Protein AF-A0A520AJ22-F1 (afdb_monomer)

Foldseek 3Di:
DVLVVVCVVVVPDAAEAEEQDLQLLLVVCCCPPSVHQEYFHDDPPRVVLVVVSVVQVVVVHRDYDPVSVVVNVVQCPDDDDPVNLLLLVCVLVVNDLCCQLVVCVVVVHPPRDSVVSVVVCVVQCVVNVHPDSVVVSVVCVVSVVD

Mean predicted aligned error: 10.18 Å

pLDDT: mean 89.31, std 10.63, range [52.09, 98.0]

Radius of gyration: 18.72 Å; Cα contacts (8 Å, |Δi|>4): 149; chains: 1; bounding box: 43×23×54 Å

Solvent-accessible surface area (backbone atoms only — not comparable to full-atom values): 8428 Å² total; per-residue (Å²): 106,72,69,57,57,49,36,75,78,41,74,81,65,84,37,73,47,78,38,73,73,79,58,46,50,47,54,49,42,39,44,72,76,67,58,45,32,25,50,39,57,63,55,102,65,31,70,64,51,48,53,52,32,52,60,33,38,76,71,74,37,76,27,65,51,65,72,56,53,51,49,34,61,65,68,56,66,73,77,78,46,75,68,51,46,50,54,46,45,42,46,70,73,68,48,52,79,85,54,49,30,59,56,27,52,77,69,70,42,81,84,38,48,61,69,54,52,52,51,48,54,48,53,55,25,59,78,67,76,40,94,47,70,66,57,52,39,49,50,32,47,79,33,67,70,89

Sequence (146 aa):
SLIEAVKKIQPQIKVLVFSAETNPAVIDNLFKNLRINGYVRKARHDAKDLKKAIETITLNKIYLSEDLRQSLKQKNAFEFTQYDITIISLLSQGTLQKDIPNYLQQNKIKPAGLSSVEKRLGSMREALEFSKNEQLVAYCKDFGII

Secondary structure (DSSP, 8-state):
-HHHHHHHH-TT---EEEES---HHHHHHHHHTS--SEEEE-STTHHHHHHHHHHHHHTTPPEE-HHHHHHHHHHTTS---HHHHHHHHHHHTT--TTTHHHHHHHTT-S--SHHHHHHHHHHHHHHTT-SSHHHHHHHHHHTT--

Structure (mmCIF, N/CA/C/O backbone):
data_AF-A0A520AJ22-F1
#
_entry.id   AF-A0A520AJ22-F1
#
loop_
_atom_site.group_PDB
_atom_site.id
_atom_site.type_symbol
_atom_site.label_atom_id
_atom_site.label_alt_id
_atom_site.label_comp_id
_atom_site.label_asym_id
_atom_site.label_entity_id
_atom_site.label_seq_id
_atom_site.pdbx_PDB_ins_code
_atom_site.Cartn_x
_atom_site.Cartn_y
_atom_site.Cartn_z
_atom_site.occupancy
_atom_site.B_iso_or_equiv
_atom_site.auth_seq_id
_atom_site.auth_comp_id
_atom_site.auth_asym_id
_atom_site.auth_atom_id
_atom_site.pdbx_PDB_model_num
ATOM 1 N N . SER A 1 1 ? -13.991 -6.707 -0.959 1.00 86.12 1 SER A N 1
ATOM 2 C CA . SER A 1 1 ? -13.697 -7.076 0.451 1.00 86.12 1 SER A CA 1
ATOM 3 C C . SER A 1 1 ? -14.918 -6.856 1.358 1.00 86.12 1 SER A C 1
ATOM 5 O O . SER A 1 1 ? -15.878 -6.229 0.919 1.00 86.12 1 SER A O 1
ATOM 7 N N . LEU A 1 2 ? -14.912 -7.335 2.617 1.00 94.94 2 LEU A N 1
ATOM 8 C CA . LEU A 1 2 ? -15.993 -7.058 3.590 1.00 94.94 2 LEU A CA 1
ATOM 9 C C . LEU A 1 2 ? -16.194 -5.549 3.808 1.00 94.94 2 LEU A C 1
ATOM 11 O O . LEU A 1 2 ? -17.322 -5.070 3.819 1.00 94.94 2 LEU A O 1
ATOM 15 N N . ILE A 1 3 ? -15.099 -4.793 3.929 1.00 96.19 3 ILE A N 1
ATOM 16 C CA . ILE A 1 3 ? -15.134 -3.344 4.169 1.00 96.19 3 ILE A CA 1
ATOM 17 C C . ILE A 1 3 ? -15.855 -2.623 3.022 1.00 96.19 3 ILE A C 1
ATOM 19 O O . ILE A 1 3 ? -16.737 -1.805 3.272 1.00 96.19 3 ILE A O 1
ATOM 23 N N . GLU A 1 4 ? -15.534 -2.957 1.768 1.00 94.38 4 GLU A N 1
ATOM 24 C CA . GLU A 1 4 ? -16.226 -2.403 0.594 1.00 94.38 4 GLU A CA 1
ATOM 25 C C . GLU A 1 4 ? -17.715 -2.745 0.589 1.00 94.38 4 GLU A C 1
ATOM 27 O O . GLU A 1 4 ? -18.541 -1.871 0.339 1.00 94.38 4 GLU A O 1
ATOM 32 N N . ALA A 1 5 ? -18.060 -4.008 0.859 1.00 96.69 5 ALA A N 1
ATOM 33 C CA . ALA A 1 5 ? -19.445 -4.464 0.843 1.00 96.69 5 ALA A CA 1
ATOM 34 C C . ALA A 1 5 ? -20.290 -3.711 1.880 1.00 96.69 5 ALA A C 1
ATOM 36 O O . ALA A 1 5 ? -21.357 -3.202 1.548 1.00 96.69 5 ALA A O 1
ATOM 37 N N . VAL A 1 6 ? -19.780 -3.557 3.107 1.00 97.00 6 VAL A N 1
ATOM 38 C CA . VAL A 1 6 ? -20.482 -2.818 4.163 1.00 97.00 6 VAL A CA 1
ATOM 39 C C . VAL A 1 6 ? -20.574 -1.333 3.819 1.00 97.00 6 VAL A C 1
ATOM 41 O O . VAL A 1 6 ? -21.643 -0.747 3.958 1.00 97.00 6 VAL A O 1
ATOM 44 N N . LYS A 1 7 ? -19.506 -0.713 3.305 1.00 95.06 7 LYS A N 1
ATOM 45 C CA . LYS A 1 7 ? -19.523 0.716 2.950 1.00 95.06 7 LYS A CA 1
ATOM 46 C C . LYS A 1 7 ? -20.437 1.058 1.778 1.00 95.06 7 LYS A C 1
ATOM 48 O O . LYS A 1 7 ? -20.926 2.181 1.722 1.00 95.06 7 LYS A O 1
ATOM 53 N N . LYS A 1 8 ? -20.709 0.115 0.872 1.00 96.19 8 LYS A N 1
ATOM 54 C CA . LYS A 1 8 ? -21.744 0.293 -0.161 1.00 96.19 8 LYS A CA 1
ATOM 55 C C . LYS A 1 8 ? -23.141 0.447 0.446 1.00 96.19 8 LYS A C 1
ATOM 57 O O . LYS A 1 8 ? -23.951 1.181 -0.103 1.00 96.19 8 LYS A O 1
ATOM 62 N N . ILE A 1 9 ? -23.407 -0.223 1.568 1.00 97.69 9 ILE A N 1
ATOM 63 C CA . ILE A 1 9 ? -24.706 -0.200 2.257 1.00 97.69 9 ILE A CA 1
ATOM 64 C C . ILE A 1 9 ? -24.763 0.952 3.272 1.00 97.69 9 ILE A C 1
ATOM 66 O O . ILE A 1 9 ? -25.756 1.667 3.353 1.00 97.69 9 ILE A O 1
ATOM 70 N N . GLN A 1 10 ? -23.688 1.159 4.037 1.00 97.00 10 GLN A N 1
ATOM 71 C CA . GLN A 1 10 ? -23.564 2.190 5.070 1.00 97.00 10 GLN A CA 1
ATOM 72 C C . GLN A 1 10 ? -22.258 2.983 4.888 1.00 97.00 10 GLN A C 1
ATOM 74 O O . GLN A 1 10 ? -21.260 2.703 5.558 1.00 97.00 10 GLN A O 1
ATOM 79 N N . PRO A 1 11 ? -22.237 4.011 4.020 1.00 94.44 11 PRO A N 1
ATOM 80 C CA . PRO A 1 11 ? -21.007 4.739 3.678 1.00 94.44 11 PRO A CA 1
ATOM 81 C C . PRO A 1 11 ? -20.307 5.422 4.859 1.00 94.44 11 PRO A C 1
ATOM 83 O O . PRO A 1 11 ? -19.092 5.619 4.830 1.00 94.44 11 PRO A O 1
ATOM 86 N N . GLN A 1 12 ? -21.069 5.779 5.896 1.00 94.19 12 GLN A N 1
ATOM 87 C CA . GLN A 1 12 ? -20.583 6.494 7.080 1.00 94.19 12 GLN A CA 1
ATOM 88 C C . GLN A 1 12 ? -20.156 5.571 8.226 1.00 94.19 12 GLN A C 1
ATOM 90 O O . GLN A 1 12 ? -19.725 6.063 9.272 1.00 94.19 12 GLN A O 1
ATOM 95 N N . ILE A 1 13 ? -20.279 4.247 8.063 1.00 96.00 13 ILE A N 1
ATOM 96 C CA . ILE A 1 13 ? -19.908 3.305 9.117 1.00 96.00 13 ILE A CA 1
ATOM 97 C C . ILE A 1 13 ? -18.432 3.480 9.481 1.00 96.00 13 ILE A C 1
ATOM 99 O O . ILE A 1 13 ? -17.554 3.565 8.613 1.00 96.00 13 ILE A O 1
ATOM 103 N N . LYS A 1 14 ? -18.153 3.540 10.784 1.00 97.12 14 LYS A N 1
ATOM 104 C CA . LYS A 1 14 ? -16.780 3.584 11.272 1.00 97.12 14 LYS A CA 1
ATOM 105 C C . LYS A 1 14 ? -16.177 2.185 11.218 1.00 97.12 14 LYS A C 1
ATOM 107 O O . LYS A 1 14 ? -16.787 1.233 11.694 1.00 97.12 14 LYS A O 1
ATOM 112 N N . VAL A 1 15 ? -14.978 2.066 10.656 1.00 97.38 15 VAL A N 1
ATOM 113 C CA . VAL A 1 15 ? -14.287 0.781 10.482 1.00 97.38 15 VAL A CA 1
ATOM 114 C C . VAL A 1 15 ? -12.962 0.796 11.232 1.00 97.38 15 VAL A C 1
ATOM 116 O O . VAL A 1 15 ? -12.090 1.614 10.944 1.00 97.38 15 VAL A O 1
ATOM 119 N N . LEU A 1 16 ? -12.806 -0.138 12.167 1.00 96.75 16 LEU A N 1
ATOM 120 C CA . LEU A 1 16 ? -11.549 -0.451 12.840 1.00 96.75 16 LEU A CA 1
ATOM 121 C C . LEU A 1 16 ? -11.079 -1.827 12.367 1.00 96.75 16 LEU A C 1
ATOM 123 O O . LEU A 1 16 ? -11.815 -2.804 12.491 1.00 96.75 16 LEU A O 1
ATOM 127 N N . VAL A 1 17 ? -9.866 -1.907 11.826 1.00 95.62 17 VAL A N 1
ATOM 128 C CA . VAL A 1 17 ? -9.254 -3.176 11.417 1.00 95.62 17 VAL A CA 1
ATOM 129 C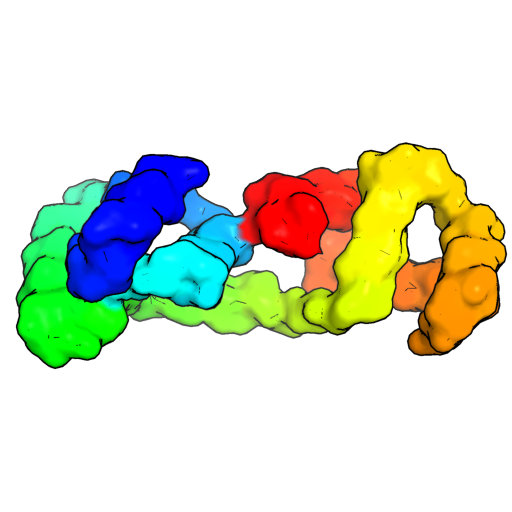 C . VAL A 1 17 ? -8.335 -3.677 12.524 1.00 95.62 17 VAL A C 1
ATOM 131 O O . VAL A 1 17 ? -7.477 -2.945 13.011 1.00 95.62 17 VAL A O 1
ATOM 134 N N . PHE A 1 18 ? -8.510 -4.942 12.900 1.00 94.25 18 PHE A N 1
ATOM 135 C CA . PHE A 1 18 ? -7.697 -5.628 13.896 1.00 94.25 18 PHE A CA 1
ATOM 136 C C . PHE A 1 18 ? -7.058 -6.868 13.268 1.00 94.25 18 PHE A C 1
ATOM 138 O O . PHE A 1 18 ? -7.737 -7.866 13.024 1.00 94.25 18 PHE A O 1
ATOM 145 N N . SER A 1 19 ? -5.766 -6.793 12.944 1.00 91.62 19 SER A N 1
ATOM 146 C CA . SER A 1 19 ? -5.087 -7.815 12.136 1.00 91.62 19 SER A CA 1
ATOM 147 C C . SER A 1 19 ? -3.637 -8.039 12.566 1.00 91.62 19 SER A C 1
ATOM 149 O O . SER A 1 19 ? -3.003 -7.165 13.152 1.00 91.62 19 SER A O 1
ATOM 151 N N . ALA A 1 20 ? -3.109 -9.235 12.296 1.00 89.06 20 ALA A N 1
ATOM 152 C CA . ALA A 1 20 ? -1.687 -9.545 12.458 1.00 89.06 20 ALA A CA 1
ATOM 153 C C . ALA A 1 20 ? -0.830 -9.018 11.292 1.00 89.06 20 ALA A C 1
ATOM 155 O O . ALA A 1 20 ? 0.393 -9.110 11.356 1.00 89.06 20 ALA A O 1
ATOM 156 N N . GLU A 1 21 ? -1.464 -8.472 10.250 1.00 87.12 21 GLU A N 1
ATOM 157 C 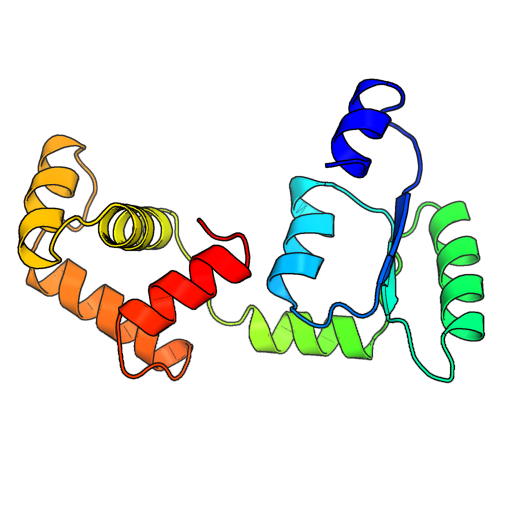CA . GLU A 1 21 ? -0.795 -7.885 9.093 1.00 87.12 21 GLU A CA 1
ATOM 158 C C . GLU A 1 21 ? 0.185 -6.779 9.530 1.00 87.12 21 GLU A C 1
ATOM 160 O O . GLU A 1 21 ? -0.121 -5.934 10.381 1.00 87.12 21 GLU A O 1
ATOM 165 N N . THR A 1 22 ? 1.391 -6.824 8.969 1.00 79.81 22 THR A N 1
ATOM 166 C CA . THR A 1 22 ? 2.483 -5.880 9.256 1.00 79.81 22 THR A CA 1
ATOM 167 C C . THR A 1 22 ? 2.963 -5.141 8.014 1.00 79.81 22 THR A C 1
ATOM 169 O O . THR A 1 22 ? 3.774 -4.224 8.135 1.00 79.81 22 THR A O 1
ATOM 172 N N . ASN A 1 23 ? 2.460 -5.511 6.837 1.00 75.31 23 ASN A N 1
ATOM 173 C CA . ASN A 1 23 ? 2.754 -4.881 5.567 1.00 75.31 23 ASN A CA 1
ATOM 174 C C . ASN A 1 23 ? 2.226 -3.429 5.540 1.00 75.31 23 ASN A C 1
ATOM 176 O O . ASN A 1 23 ? 1.009 -3.218 5.538 1.00 75.31 23 ASN A O 1
ATOM 180 N N . PRO A 1 24 ? 3.110 -2.415 5.468 1.00 75.00 24 PRO A N 1
ATOM 181 C CA . PRO A 1 24 ? 2.683 -1.024 5.479 1.00 75.00 24 PRO A CA 1
ATOM 182 C C . PRO A 1 24 ? 1.849 -0.625 4.263 1.00 75.00 24 PRO A C 1
ATOM 184 O O . PRO A 1 24 ? 0.888 0.105 4.446 1.00 75.00 24 PRO A O 1
ATOM 187 N N . ALA A 1 25 ? 2.119 -1.105 3.048 1.00 70.38 25 ALA A N 1
ATOM 188 C CA . ALA A 1 25 ? 1.304 -0.695 1.900 1.00 70.38 25 ALA A CA 1
ATOM 189 C C . ALA A 1 25 ? -0.103 -1.293 1.950 1.00 70.38 25 ALA A C 1
ATOM 191 O O . ALA A 1 25 ? -1.060 -0.608 1.608 1.00 70.38 25 ALA A O 1
ATOM 192 N N . VAL A 1 26 ? -0.255 -2.528 2.444 1.00 80.88 26 VAL A N 1
ATOM 193 C CA . VAL A 1 26 ? -1.588 -3.103 2.687 1.00 80.88 26 VAL A CA 1
ATOM 194 C C . VAL A 1 26 ? -2.341 -2.229 3.687 1.00 80.88 26 VAL A C 1
ATOM 196 O O . VAL A 1 26 ? -3.478 -1.838 3.433 1.00 80.88 26 VAL A O 1
ATOM 199 N N . ILE A 1 27 ? -1.695 -1.859 4.796 1.00 87.06 27 ILE A N 1
ATOM 200 C CA . ILE A 1 27 ? -2.286 -0.980 5.813 1.00 87.06 27 ILE A CA 1
ATOM 201 C C . ILE A 1 27 ? -2.621 0.400 5.219 1.00 87.06 27 ILE A C 1
ATOM 203 O O . ILE A 1 27 ? -3.722 0.906 5.430 1.00 87.06 27 ILE A O 1
ATOM 207 N N . ASP A 1 28 ? -1.717 0.991 4.440 1.00 82.69 28 ASP A N 1
ATOM 208 C CA . ASP A 1 28 ? -1.891 2.286 3.775 1.00 82.69 28 ASP A CA 1
ATOM 209 C C . ASP A 1 28 ? -3.046 2.258 2.764 1.00 82.69 28 ASP A C 1
ATOM 211 O O . ASP A 1 28 ? -3.886 3.157 2.756 1.00 82.69 28 ASP A O 1
ATOM 215 N N . ASN A 1 29 ? -3.168 1.182 1.984 1.00 82.62 29 ASN A N 1
ATOM 216 C CA . ASN A 1 29 ? -4.270 0.939 1.057 1.00 82.62 29 ASN A CA 1
ATOM 217 C C . ASN A 1 29 ? -5.626 0.887 1.787 1.00 82.62 29 ASN A C 1
ATOM 219 O O . ASN A 1 29 ? -6.609 1.477 1.326 1.00 82.62 29 ASN A O 1
ATOM 223 N N . LEU A 1 30 ? -5.689 0.264 2.973 1.00 91.38 30 LEU A N 1
ATOM 224 C CA . LEU A 1 30 ? -6.905 0.274 3.796 1.00 91.38 30 LEU A CA 1
ATOM 225 C C . LEU A 1 30 ? -7.317 1.704 4.191 1.00 91.38 30 LEU A C 1
ATOM 227 O O . LEU A 1 30 ? -8.509 2.024 4.195 1.00 91.38 30 LEU A O 1
ATOM 231 N N . PHE A 1 31 ? -6.357 2.577 4.510 1.00 90.88 31 PHE A N 1
ATOM 232 C CA . PHE A 1 31 ? -6.641 3.978 4.834 1.00 90.88 31 PHE A CA 1
ATOM 233 C C . PHE A 1 31 ? -6.999 4.804 3.595 1.00 90.88 31 PHE A C 1
ATOM 235 O O . PHE A 1 31 ? -8.006 5.510 3.613 1.00 90.88 31 PHE A O 1
ATOM 242 N N . LYS A 1 32 ? -6.214 4.717 2.518 1.00 85.31 32 LYS A N 1
ATOM 243 C CA . LYS A 1 32 ? -6.376 5.555 1.321 1.00 85.31 32 LYS A CA 1
ATOM 244 C C . LYS A 1 32 ? -7.597 5.161 0.495 1.00 85.31 32 LYS A C 1
ATOM 246 O O . LYS A 1 32 ? -8.442 6.008 0.201 1.00 85.31 32 LYS A O 1
ATOM 251 N N . ASN A 1 33 ? -7.723 3.876 0.176 1.00 86.44 33 ASN A N 1
ATOM 252 C CA . ASN A 1 33 ? -8.729 3.392 -0.766 1.00 86.44 33 ASN A CA 1
ATOM 253 C C . ASN A 1 33 ? -9.990 2.905 -0.051 1.00 86.44 33 ASN A C 1
ATOM 255 O O . ASN A 1 33 ? -11.100 3.235 -0.470 1.00 86.44 33 ASN A O 1
ATOM 259 N N . LEU A 1 34 ? -9.849 2.192 1.073 1.00 91.00 34 LEU A N 1
ATOM 260 C CA . LEU A 1 34 ? -11.010 1.694 1.828 1.00 91.00 34 LEU A CA 1
ATOM 261 C C . LEU A 1 34 ? -11.493 2.655 2.926 1.00 91.00 34 LEU A C 1
ATOM 263 O O . LEU A 1 34 ? -12.571 2.453 3.496 1.00 91.00 34 LEU A O 1
ATOM 267 N N . ARG A 1 35 ? -10.755 3.741 3.192 1.00 92.44 35 ARG A N 1
ATOM 268 C CA . ARG A 1 35 ? -11.116 4.818 4.132 1.00 92.44 35 ARG A CA 1
ATOM 269 C C . ARG A 1 35 ? -11.446 4.321 5.544 1.00 92.44 35 ARG A C 1
ATOM 271 O O . ARG A 1 35 ? -12.446 4.751 6.126 1.00 92.44 35 ARG A O 1
ATOM 278 N N . ILE A 1 36 ? -10.689 3.360 6.075 1.00 96.44 36 ILE A N 1
ATOM 279 C CA . ILE A 1 36 ? -10.883 2.897 7.461 1.00 96.44 36 ILE A CA 1
ATOM 280 C C . ILE A 1 36 ? -10.584 4.019 8.471 1.00 96.44 36 ILE A C 1
ATOM 282 O O . ILE A 1 36 ? -9.893 4.989 8.165 1.00 96.44 36 ILE A O 1
ATOM 286 N N . ASN A 1 37 ? -11.111 3.894 9.687 1.00 97.62 37 ASN A N 1
ATOM 287 C CA . ASN A 1 37 ? -10.962 4.886 10.756 1.00 97.62 37 ASN A CA 1
ATOM 288 C C . ASN A 1 37 ? -9.893 4.500 11.773 1.00 97.62 37 ASN A C 1
ATOM 290 O O . ASN A 1 37 ? -9.412 5.360 12.506 1.00 97.62 37 ASN A O 1
ATOM 294 N N . GLY A 1 38 ? -9.476 3.240 11.802 1.00 96.00 38 GLY A N 1
ATOM 295 C CA . GLY A 1 38 ? -8.255 2.895 12.499 1.00 96.00 38 GLY A CA 1
ATOM 296 C C . GLY A 1 38 ? -7.759 1.491 12.240 1.00 96.00 38 GLY A C 1
ATOM 297 O O . GLY A 1 38 ? -8.484 0.645 11.716 1.00 96.00 38 GLY A O 1
ATOM 298 N N . TYR A 1 39 ? -6.511 1.268 12.634 1.00 94.62 39 TYR A N 1
ATOM 299 C CA . TYR A 1 39 ? -5.837 -0.016 12.532 1.00 94.62 39 TYR A CA 1
ATOM 300 C C . TYR A 1 39 ? -5.120 -0.333 13.844 1.00 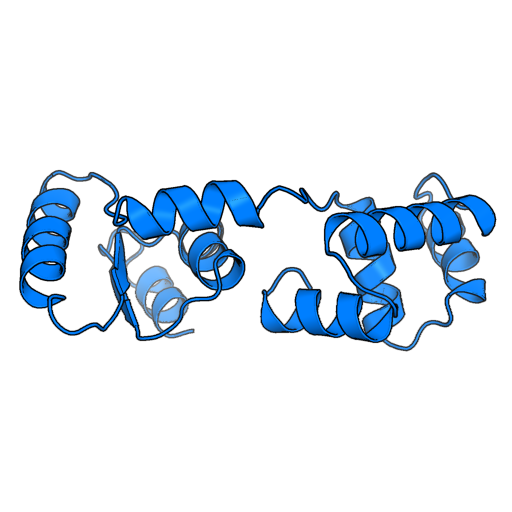94.62 39 TYR A C 1
ATOM 302 O O . TYR A 1 39 ? -4.344 0.483 14.347 1.00 94.62 39 TYR A O 1
ATOM 310 N N . VAL A 1 40 ? -5.361 -1.527 14.382 1.00 92.75 40 VAL A N 1
ATOM 311 C CA . VAL A 1 40 ? -4.652 -2.067 15.546 1.00 92.75 40 VAL A CA 1
ATOM 312 C C . VAL A 1 40 ? -4.008 -3.389 15.150 1.00 92.75 40 VAL A C 1
ATOM 314 O O . VAL A 1 40 ? -4.665 -4.291 14.626 1.00 92.75 40 VAL A O 1
ATOM 317 N N . ARG A 1 41 ? -2.706 -3.513 15.410 1.00 89.19 41 ARG A N 1
ATOM 318 C CA . ARG A 1 41 ? -1.975 -4.759 15.185 1.00 89.19 41 ARG A CA 1
ATOM 319 C C . ARG A 1 41 ? -2.284 -5.753 16.307 1.00 89.19 41 ARG A C 1
ATOM 321 O O . ARG A 1 41 ? -2.184 -5.401 17.478 1.00 89.19 41 ARG A O 1
ATOM 328 N N . LYS A 1 42 ? -2.590 -7.003 15.953 1.00 89.12 42 LYS A N 1
ATOM 329 C CA . LYS A 1 42 ? -2.702 -8.126 16.899 1.00 89.12 42 LYS A CA 1
ATOM 330 C C . LYS A 1 42 ? -1.331 -8.417 17.507 1.00 89.12 42 LYS A C 1
ATOM 332 O O . LYS A 1 42 ? -0.414 -8.828 16.794 1.00 89.12 42 LYS A O 1
ATOM 337 N N . ALA A 1 43 ? -1.178 -8.176 18.804 1.00 83.44 43 ALA A N 1
ATOM 338 C CA . ALA A 1 43 ? 0.079 -8.328 19.536 1.00 83.44 43 ALA A CA 1
ATOM 339 C C . ALA A 1 43 ? -0.195 -8.484 21.040 1.00 83.44 43 ALA A C 1
ATOM 341 O O . ALA A 1 43 ? -1.305 -8.262 21.502 1.00 83.44 43 ALA A O 1
ATOM 342 N N . ARG A 1 44 ? 0.832 -8.810 21.835 1.00 75.62 44 ARG A N 1
ATOM 343 C CA . ARG A 1 44 ? 0.685 -9.137 23.272 1.00 75.62 44 ARG A CA 1
ATOM 344 C C . ARG A 1 44 ? 0.049 -8.031 24.144 1.00 75.62 44 ARG A C 1
ATOM 346 O O . ARG A 1 44 ? -0.319 -8.318 25.274 1.00 75.62 44 ARG A O 1
ATOM 353 N N . HIS A 1 45 ? -0.081 -6.799 23.643 1.00 71.06 45 HIS A N 1
ATOM 354 C CA . HIS A 1 45 ? -0.637 -5.643 24.364 1.00 71.06 45 HIS A CA 1
ATOM 355 C C . HIS A 1 45 ? -1.778 -4.930 23.607 1.00 71.06 45 HIS A C 1
ATOM 357 O O . HIS A 1 45 ? -2.078 -3.767 23.880 1.00 71.06 45 HIS A O 1
ATOM 363 N N . ASP A 1 46 ? -2.422 -5.610 22.657 1.00 81.81 46 ASP A N 1
ATOM 364 C CA . ASP A 1 46 ? -3.403 -5.011 21.744 1.00 81.81 46 ASP A CA 1
ATOM 365 C C . ASP A 1 46 ? -4.685 -4.483 22.406 1.00 81.81 46 ASP A C 1
ATOM 367 O O . ASP A 1 46 ? -5.267 -3.521 21.910 1.00 81.81 46 ASP A O 1
ATOM 371 N N . ALA A 1 47 ? -5.098 -5.022 23.554 1.00 88.06 47 ALA A N 1
ATOM 372 C CA . ALA A 1 47 ? -6.274 -4.546 24.285 1.00 88.06 47 ALA A CA 1
ATOM 373 C C . ALA A 1 47 ? -6.202 -3.043 24.631 1.00 88.06 47 ALA A C 1
ATOM 375 O O . ALA A 1 47 ? -7.202 -2.325 24.540 1.00 88.06 47 ALA A O 1
ATOM 376 N N . LYS A 1 48 ? -5.011 -2.542 24.990 1.00 90.06 48 LYS A N 1
ATOM 377 C CA . LYS A 1 48 ? -4.800 -1.118 25.302 1.00 90.06 48 LYS A CA 1
ATOM 378 C C . LYS A 1 48 ? -4.962 -0.247 24.056 1.00 90.06 48 LYS A C 1
ATOM 380 O O . LYS A 1 48 ? -5.541 0.836 24.140 1.00 90.06 48 LYS A O 1
ATOM 385 N N . ASP A 1 49 ? -4.472 -0.721 22.918 1.00 90.44 49 ASP A N 1
ATOM 386 C CA . ASP A 1 49 ? -4.541 0.006 21.653 1.00 90.44 49 ASP A CA 1
ATOM 387 C C . ASP A 1 49 ? -5.934 -0.068 21.028 1.00 90.44 49 ASP A C 1
ATOM 389 O O . ASP A 1 49 ? -6.414 0.938 20.519 1.00 90.44 49 ASP A O 1
ATOM 393 N N . LEU A 1 50 ? -6.644 -1.192 21.171 1.00 93.88 50 LEU A N 1
ATOM 394 C CA . LEU A 1 50 ? -8.060 -1.318 20.813 1.00 93.88 50 LEU A CA 1
ATOM 395 C C . LEU A 1 50 ? -8.923 -0.307 21.568 1.00 93.88 50 LEU A C 1
ATOM 397 O O . LEU A 1 50 ? -9.711 0.405 20.946 1.00 93.88 50 LEU A O 1
ATOM 401 N N . LYS A 1 51 ? -8.745 -0.197 22.892 1.00 95.00 51 LYS A N 1
ATOM 402 C CA . LYS A 1 51 ? -9.478 0.784 23.702 1.00 95.00 51 LYS A CA 1
ATOM 403 C C . LYS A 1 51 ? -9.236 2.210 23.196 1.00 95.00 51 LYS A C 1
ATOM 405 O O . LYS A 1 51 ? -10.189 2.921 22.886 1.00 95.00 51 LYS A O 1
ATOM 410 N N . LYS A 1 52 ? -7.966 2.594 23.033 1.00 94.44 52 LYS A N 1
ATOM 411 C CA . LYS A 1 52 ? -7.590 3.912 22.499 1.00 94.44 52 LYS A CA 1
ATOM 412 C C . LYS A 1 52 ? -8.137 4.150 21.092 1.00 94.44 52 LYS A C 1
ATOM 414 O O . LYS A 1 52 ? -8.548 5.267 20.781 1.00 94.44 52 LYS A O 1
ATOM 419 N N . ALA A 1 53 ? -8.132 3.129 20.237 1.00 95.31 53 ALA A N 1
ATOM 420 C CA . ALA A 1 53 ? -8.635 3.224 18.876 1.00 95.31 53 ALA A CA 1
ATOM 421 C C . ALA A 1 53 ? -10.127 3.542 18.864 1.00 95.31 53 ALA A C 1
ATOM 423 O O . ALA A 1 53 ? -10.539 4.476 18.184 1.00 95.31 53 ALA A O 1
ATOM 424 N N . ILE A 1 54 ? -10.917 2.824 19.663 1.00 96.12 54 ILE A N 1
ATOM 425 C CA . ILE A 1 54 ? -12.357 3.062 19.787 1.00 96.12 54 ILE A CA 1
ATOM 426 C C . ILE A 1 54 ? -12.618 4.487 20.291 1.00 96.12 54 ILE A C 1
ATOM 428 O O . ILE A 1 54 ? -13.355 5.222 19.639 1.00 96.12 54 ILE A O 1
ATOM 432 N N . GLU A 1 55 ? -11.959 4.909 21.376 1.00 97.06 55 GLU A N 1
ATOM 433 C CA . GLU A 1 55 ? -12.080 6.270 21.932 1.00 97.06 55 GLU A CA 1
ATOM 434 C C . GLU A 1 55 ? -11.682 7.362 20.923 1.00 97.06 55 GLU A C 1
ATOM 436 O O . GLU A 1 55 ? -12.279 8.432 20.865 1.00 97.06 55 GLU A O 1
ATOM 441 N N . THR A 1 56 ? -10.680 7.100 20.087 1.00 96.69 56 THR A N 1
ATOM 442 C CA . THR A 1 56 ? -10.234 8.043 19.051 1.00 96.69 56 THR A CA 1
ATOM 443 C C . THR A 1 56 ? -11.247 8.131 17.905 1.00 96.69 56 THR A C 1
ATOM 445 O O . THR A 1 56 ? -11.570 9.222 17.431 1.00 96.69 56 THR A O 1
ATOM 448 N N . ILE A 1 57 ? -11.778 6.985 17.475 1.00 97.31 57 ILE A N 1
ATOM 449 C CA . ILE A 1 57 ? -12.726 6.876 16.361 1.00 97.31 57 ILE A CA 1
ATOM 450 C C . ILE A 1 57 ? -14.080 7.500 16.718 1.00 97.31 57 ILE A C 1
ATOM 452 O O . ILE A 1 57 ? -14.684 8.151 15.860 1.00 97.31 57 ILE A O 1
ATOM 456 N N . THR A 1 58 ? -14.546 7.358 17.964 1.00 95.44 58 THR A N 1
ATOM 457 C CA . THR A 1 58 ? -15.782 8.007 18.441 1.00 95.44 58 THR A CA 1
ATOM 458 C C . THR A 1 58 ? -15.672 9.531 18.435 1.00 95.44 58 THR A C 1
ATOM 460 O O . THR A 1 58 ? -16.654 10.211 18.151 1.00 95.44 58 THR A O 1
ATOM 463 N N . LEU A 1 59 ? -14.466 10.076 18.626 1.00 96.56 59 LEU A N 1
ATOM 464 C CA . LEU A 1 59 ? -14.159 11.502 18.460 1.00 96.56 59 LEU A CA 1
ATOM 465 C C . LEU A 1 59 ? -13.957 11.922 16.991 1.00 96.56 59 LEU A C 1
ATOM 467 O O . LEU A 1 59 ? -13.440 13.006 16.725 1.00 96.56 59 LEU A O 1
ATOM 471 N N . ASN A 1 60 ? -14.337 11.074 16.028 1.00 94.19 60 ASN A N 1
ATOM 472 C CA . ASN A 1 60 ? -14.147 11.273 14.588 1.00 94.19 60 ASN A CA 1
ATOM 473 C C . ASN A 1 60 ? -12.683 11.449 14.146 1.00 94.19 60 ASN A C 1
ATOM 475 O O . ASN A 1 60 ? -12.423 11.987 13.069 1.00 94.19 60 ASN A O 1
ATOM 479 N N . LYS A 1 61 ? -11.723 10.960 14.935 1.00 94.56 61 LYS A N 1
ATOM 480 C CA . LYS A 1 61 ? -10.297 10.973 14.588 1.00 94.56 61 LYS A CA 1
ATOM 481 C C . LYS A 1 61 ? -9.863 9.615 14.036 1.00 94.56 61 LYS A C 1
ATOM 483 O O . LYS A 1 61 ? -10.483 8.589 14.310 1.00 94.56 61 LYS A O 1
ATOM 488 N N . ILE A 1 62 ? -8.788 9.612 13.249 1.00 93.81 62 ILE A N 1
ATOM 489 C CA . ILE A 1 62 ? -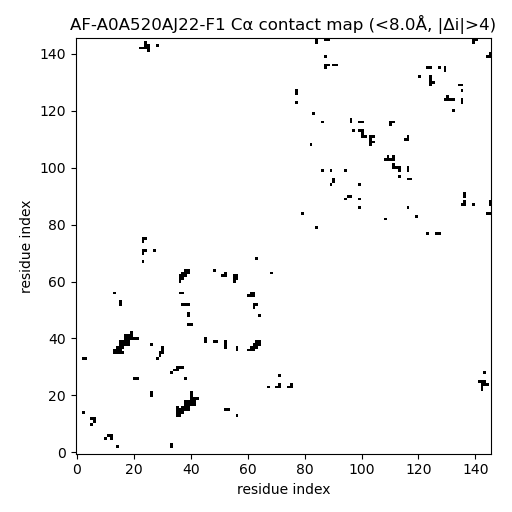8.183 8.381 12.731 1.00 93.81 62 ILE A CA 1
ATOM 490 C C . ILE A 1 62 ? -7.176 7.849 13.751 1.00 93.81 62 ILE A C 1
ATOM 492 O O . ILE A 1 62 ? -6.297 8.593 14.189 1.00 93.81 62 ILE A O 1
ATOM 496 N N . TYR A 1 63 ? -7.274 6.564 14.091 1.00 94.88 63 TYR A N 1
ATOM 497 C CA . TYR A 1 63 ? -6.312 5.903 14.968 1.00 94.88 63 TYR A CA 1
ATOM 498 C C . TYR A 1 63 ? -5.326 5.026 14.196 1.00 94.88 63 TYR A C 1
ATOM 500 O O . TYR A 1 63 ? -5.702 4.147 13.425 1.00 94.88 63 TYR A O 1
ATOM 508 N N . LEU A 1 64 ? -4.046 5.219 14.477 1.00 89.19 64 LEU A N 1
ATOM 509 C CA . LEU A 1 64 ? -2.961 4.359 14.032 1.00 89.19 64 LEU A CA 1
ATOM 510 C C . LEU A 1 64 ? -1.877 4.432 15.104 1.00 89.19 64 LEU A C 1
ATOM 512 O O . LEU A 1 64 ? -1.534 5.543 15.522 1.00 89.19 64 LEU A O 1
ATOM 516 N N . SER A 1 65 ? -1.363 3.285 15.553 1.00 81.38 65 SER A N 1
ATOM 517 C CA . SER A 1 65 ? -0.296 3.272 16.557 1.00 81.38 65 SER A CA 1
ATOM 518 C C . SER A 1 65 ? 0.962 3.972 16.030 1.00 81.38 65 SER A C 1
ATOM 520 O O . SER A 1 65 ? 1.247 3.952 14.830 1.00 81.38 65 SER A O 1
ATOM 522 N N . GLU A 1 66 ? 1.711 4.618 16.925 1.00 73.56 66 GLU A N 1
ATOM 523 C CA . GLU A 1 66 ? 2.874 5.432 16.544 1.00 73.56 66 GLU A CA 1
ATOM 524 C C . GLU A 1 66 ? 3.959 4.592 15.853 1.00 73.56 66 GLU A C 1
ATOM 526 O O . GLU A 1 66 ? 4.490 5.002 14.823 1.00 73.56 66 GLU A O 1
ATOM 531 N N . ASP A 1 67 ? 4.195 3.368 16.331 1.00 71.00 67 ASP A N 1
ATOM 53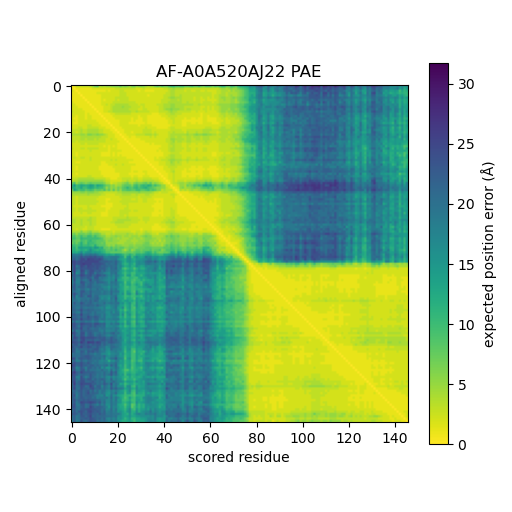2 C CA . ASP A 1 67 ? 5.147 2.428 15.726 1.00 71.00 67 ASP A CA 1
ATOM 533 C C . ASP A 1 67 ? 4.777 2.091 14.272 1.00 71.00 67 ASP A C 1
ATOM 535 O O . ASP A 1 67 ? 5.633 2.040 13.385 1.00 71.00 67 ASP A O 1
ATOM 539 N N . LEU A 1 68 ? 3.479 1.905 13.993 1.00 72.00 68 LEU A N 1
ATOM 540 C CA . LEU A 1 68 ? 2.996 1.685 12.630 1.00 72.00 68 LEU A CA 1
ATOM 541 C C . LEU A 1 68 ? 3.122 2.951 11.790 1.00 72.00 68 LEU A C 1
ATOM 543 O O . LEU A 1 68 ? 3.526 2.869 10.634 1.00 72.00 68 LEU A O 1
ATOM 547 N N . ARG A 1 69 ? 2.819 4.123 12.357 1.00 73.50 69 ARG A N 1
ATOM 548 C CA . ARG A 1 69 ? 2.958 5.412 11.670 1.00 73.50 69 ARG A CA 1
ATOM 549 C C . ARG A 1 69 ? 4.406 5.671 11.248 1.00 73.50 69 ARG A C 1
ATOM 551 O O . ARG A 1 69 ? 4.630 6.142 10.135 1.00 73.50 69 ARG A O 1
ATOM 558 N N . GLN A 1 70 ? 5.376 5.341 12.096 1.00 68.19 70 GLN A N 1
ATOM 559 C CA . GLN A 1 70 ? 6.798 5.436 11.762 1.00 68.19 70 GLN A CA 1
ATOM 560 C C . GLN A 1 70 ? 7.202 4.415 10.695 1.00 68.19 70 GLN A C 1
ATOM 562 O O . GLN A 1 70 ? 7.856 4.787 9.724 1.00 68.19 70 GLN A O 1
ATOM 567 N N . SER A 1 71 ? 6.753 3.161 10.812 1.00 64.50 71 SER A N 1
ATOM 568 C CA . SER A 1 71 ? 7.038 2.124 9.811 1.00 64.50 71 SER A CA 1
ATOM 569 C C . SER A 1 71 ? 6.448 2.455 8.434 1.00 64.50 71 SER A C 1
ATOM 571 O O . SER A 1 71 ? 7.124 2.287 7.422 1.00 64.50 71 SER A O 1
ATOM 573 N N . LEU A 1 72 ? 5.229 3.001 8.394 1.00 63.69 72 LEU A N 1
ATOM 574 C CA . LEU A 1 72 ? 4.587 3.514 7.182 1.00 63.69 72 LEU A CA 1
ATOM 575 C C . LEU A 1 72 ? 5.387 4.660 6.565 1.00 63.69 72 LEU A C 1
ATOM 577 O O . LEU A 1 72 ? 5.635 4.643 5.366 1.00 63.69 72 LEU A O 1
ATOM 581 N N . LYS A 1 73 ? 5.851 5.621 7.373 1.00 61.56 73 LYS A N 1
ATOM 582 C CA . LYS A 1 73 ? 6.700 6.720 6.890 1.00 61.56 73 LYS A CA 1
ATOM 583 C C . LYS A 1 73 ? 8.050 6.242 6.347 1.00 61.56 73 LYS A C 1
ATOM 585 O O . LYS A 1 73 ? 8.531 6.815 5.380 1.00 61.56 73 LYS A O 1
ATOM 590 N N . GLN A 1 74 ? 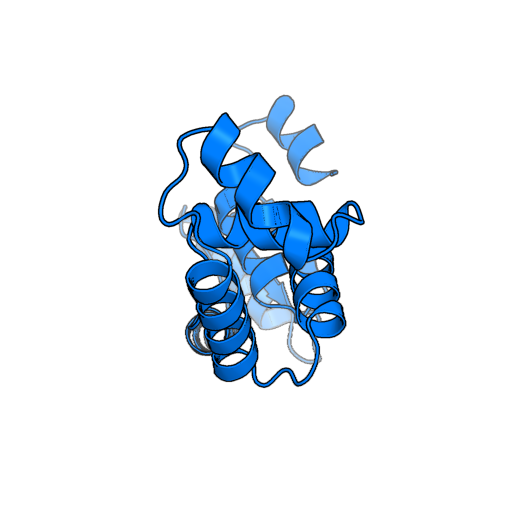8.656 5.219 6.952 1.00 54.16 74 GLN A N 1
ATOM 591 C CA . GLN A 1 74 ? 9.955 4.689 6.520 1.00 54.16 74 GLN A CA 1
ATOM 592 C C . GLN A 1 74 ? 9.853 3.785 5.282 1.00 54.16 74 GLN A C 1
ATOM 594 O O . GLN A 1 74 ? 10.743 3.820 4.441 1.00 54.16 74 GLN A O 1
ATOM 599 N N . LYS A 1 75 ? 8.782 2.990 5.141 1.00 52.09 75 LYS A N 1
ATOM 600 C CA . LYS A 1 75 ? 8.618 2.030 4.031 1.00 52.09 75 LYS A CA 1
ATOM 601 C C . LYS A 1 75 ? 7.826 2.563 2.833 1.00 52.09 75 LYS A C 1
ATOM 603 O O . LYS A 1 75 ? 8.009 2.044 1.740 1.00 52.09 75 LYS A O 1
ATOM 608 N N . ASN A 1 76 ? 7.031 3.624 2.996 1.00 52.09 76 ASN A N 1
ATOM 609 C CA . ASN A 1 76 ? 6.458 4.382 1.872 1.00 52.09 76 ASN A CA 1
ATOM 610 C C . ASN A 1 76 ? 7.457 5.386 1.264 1.00 52.09 76 ASN A C 1
ATOM 612 O O . ASN A 1 76 ? 7.043 6.295 0.552 1.00 52.09 76 ASN A O 1
ATOM 616 N N . ALA A 1 77 ? 8.761 5.261 1.539 1.00 53.28 77 ALA A N 1
ATOM 617 C CA . ALA A 1 77 ? 9.763 6.164 0.974 1.00 53.28 77 ALA A CA 1
ATOM 618 C C . ALA A 1 77 ? 9.813 6.100 -0.564 1.00 53.28 77 ALA A C 1
ATOM 620 O O . ALA A 1 77 ? 10.161 7.092 -1.202 1.00 53.28 77 ALA A O 1
ATOM 621 N N . PHE A 1 78 ? 9.430 4.965 -1.164 1.00 68.69 78 PHE A N 1
ATOM 622 C CA . PHE A 1 78 ? 9.286 4.876 -2.611 1.00 68.69 78 PHE A CA 1
ATOM 623 C C . PHE A 1 78 ? 7.857 5.208 -3.051 1.00 68.69 78 PHE A C 1
ATOM 625 O O . PHE A 1 78 ? 6.975 4.348 -3.101 1.00 68.69 78 PHE A O 1
ATOM 632 N N . GLU A 1 79 ? 7.627 6.477 -3.384 1.00 78.81 79 GLU A N 1
ATOM 633 C CA . GLU A 1 79 ? 6.388 6.905 -4.029 1.00 78.81 79 GLU A CA 1
ATOM 634 C C . GLU A 1 79 ? 6.377 6.453 -5.496 1.00 78.81 79 GLU A C 1
ATOM 636 O O . GLU A 1 79 ? 7.056 7.020 -6.358 1.00 78.81 79 GLU A O 1
ATOM 641 N N . PHE A 1 80 ? 5.592 5.413 -5.786 1.00 85.38 80 PHE A N 1
ATOM 642 C CA . PHE A 1 80 ? 5.346 4.974 -7.155 1.00 85.38 80 PHE A CA 1
ATOM 643 C C . PHE A 1 80 ? 4.534 6.024 -7.910 1.00 85.38 80 PHE A C 1
ATOM 645 O O . PHE A 1 80 ? 3.420 6.385 -7.530 1.00 85.38 80 PHE A O 1
ATOM 652 N N . THR A 1 81 ? 5.077 6.483 -9.029 1.00 90.12 81 THR A N 1
ATOM 653 C CA . THR A 1 81 ? 4.356 7.331 -9.975 1.00 90.12 81 THR A CA 1
ATOM 654 C C . THR A 1 81 ? 3.428 6.485 -10.847 1.00 90.12 81 THR A C 1
ATOM 656 O O . THR A 1 81 ? 3.618 5.278 -11.003 1.00 90.12 81 THR A O 1
ATOM 659 N N . GLN A 1 82 ? 2.463 7.118 -11.517 1.00 89.94 82 GLN A N 1
ATOM 660 C CA . GLN A 1 82 ? 1.604 6.421 -12.484 1.00 89.94 82 GLN A CA 1
ATOM 661 C C . GLN A 1 82 ? 2.409 5.735 -13.603 1.00 89.94 82 GLN A C 1
ATOM 663 O O . GLN A 1 82 ? 2.019 4.681 -14.110 1.00 89.94 82 GLN A O 1
ATOM 668 N N . TYR A 1 83 ? 3.549 6.322 -13.978 1.00 95.38 83 TYR A N 1
ATOM 669 C CA . TYR A 1 83 ? 4.469 5.746 -14.953 1.00 95.38 83 TYR A CA 1
ATOM 670 C C . TYR A 1 83 ? 5.073 4.428 -14.448 1.00 95.38 83 TYR A C 1
ATOM 672 O O . TYR A 1 83 ? 5.116 3.445 -15.186 1.00 95.38 83 TYR A O 1
ATOM 680 N N . ASP A 1 84 ? 5.449 4.374 -13.172 1.00 95.56 84 ASP A N 1
ATOM 681 C CA . ASP A 1 84 ? 5.986 3.164 -12.547 1.00 95.56 84 ASP A CA 1
ATOM 682 C C . ASP A 1 84 ? 4.953 2.057 -12.488 1.00 95.56 84 ASP A C 1
ATOM 684 O O . ASP A 1 84 ? 5.207 0.950 -12.955 1.00 95.56 84 ASP A O 1
ATOM 688 N N . ILE A 1 85 ? 3.763 2.392 -11.984 1.00 94.56 85 ILE A N 1
ATOM 689 C CA . ILE A 1 85 ? 2.628 1.472 -11.900 1.00 94.56 85 ILE A CA 1
ATOM 690 C C . ILE A 1 85 ? 2.352 0.875 -13.282 1.00 94.56 85 ILE A C 1
ATOM 692 O O . ILE A 1 85 ? 2.172 -0.335 -13.402 1.00 94.56 85 ILE A O 1
ATOM 696 N N . THR A 1 86 ? 2.401 1.692 -14.338 1.00 97.44 86 THR A N 1
ATOM 697 C CA . THR A 1 86 ? 2.214 1.231 -15.721 1.00 97.44 86 THR A CA 1
ATOM 698 C C . THR A 1 86 ? 3.287 0.223 -16.139 1.00 97.44 86 THR A C 1
ATOM 700 O O . TH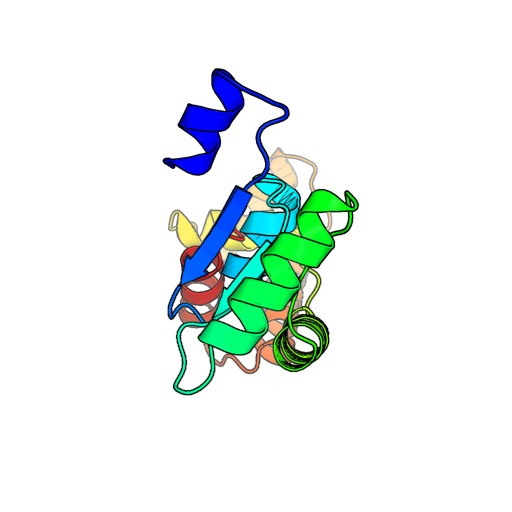R A 1 86 ? 2.952 -0.856 -16.625 1.00 97.44 86 THR A O 1
ATOM 703 N N . ILE A 1 87 ? 4.572 0.533 -15.930 1.00 97.94 87 ILE A N 1
ATOM 704 C CA . ILE A 1 87 ? 5.680 -0.369 -16.289 1.00 97.94 87 ILE A CA 1
ATOM 705 C C . ILE A 1 87 ? 5.563 -1.704 -15.548 1.00 97.94 87 ILE A C 1
ATOM 707 O O . ILE A 1 87 ? 5.670 -2.766 -16.164 1.00 97.94 87 ILE A O 1
ATOM 711 N N . ILE A 1 88 ? 5.350 -1.665 -14.231 1.00 97.19 88 ILE A N 1
ATOM 712 C CA . ILE A 1 88 ? 5.307 -2.878 -13.408 1.00 97.19 88 ILE A CA 1
ATOM 713 C C . ILE A 1 88 ? 4.056 -3.698 -13.743 1.00 97.19 88 ILE A C 1
ATOM 715 O O . ILE A 1 88 ? 4.139 -4.922 -13.824 1.00 97.19 88 ILE A O 1
ATOM 719 N N . SER A 1 89 ? 2.923 -3.046 -14.028 1.00 97.12 89 SER A N 1
ATOM 720 C CA . SER A 1 89 ? 1.702 -3.724 -14.483 1.00 97.12 89 SER A CA 1
ATOM 721 C C . SER A 1 89 ? 1.947 -4.510 -15.771 1.00 97.12 89 SER A C 1
ATOM 723 O O . SER A 1 89 ? 1.587 -5.684 -15.839 1.00 97.12 89 SER A O 1
ATOM 725 N N . LEU A 1 90 ? 2.626 -3.917 -16.759 1.00 97.69 90 LEU A N 1
ATOM 726 C CA . LEU A 1 90 ? 2.964 -4.596 -18.016 1.00 97.69 90 LEU A CA 1
ATOM 727 C C . LEU A 1 90 ? 3.870 -5.812 -17.785 1.00 97.69 90 LEU A C 1
ATOM 729 O O . LEU A 1 90 ? 3.595 -6.885 -18.328 1.00 97.69 90 LEU A O 1
ATOM 733 N N . LEU A 1 91 ? 4.901 -5.676 -16.941 1.00 97.38 91 LEU A N 1
ATOM 734 C CA . LEU A 1 91 ? 5.750 -6.805 -16.539 1.00 97.38 91 LEU A CA 1
ATOM 735 C C . LEU A 1 91 ? 4.928 -7.909 -15.861 1.00 97.38 91 LEU A C 1
ATOM 737 O O . LEU A 1 91 ? 5.097 -9.088 -16.158 1.00 97.38 91 LEU A O 1
ATOM 741 N N . SER A 1 92 ? 4.001 -7.531 -14.980 1.00 96.88 92 SER A N 1
ATOM 742 C CA . SER A 1 92 ? 3.160 -8.469 -14.232 1.00 96.88 92 SER A CA 1
ATOM 743 C C . SER A 1 92 ? 2.195 -9.278 -15.105 1.00 96.88 92 SER A C 1
ATOM 745 O O . SER A 1 92 ? 1.792 -10.373 -14.705 1.00 96.88 92 SER A O 1
ATOM 747 N N . GLN A 1 93 ? 1.855 -8.738 -16.280 1.00 96.81 93 GLN A N 1
ATOM 748 C CA . GLN A 1 93 ? 1.017 -9.347 -17.316 1.00 96.81 93 GLN A CA 1
ATOM 749 C C . GLN A 1 93 ? 1.834 -10.187 -18.313 1.00 96.81 93 GLN A C 1
ATOM 751 O O . GLN A 1 93 ? 1.268 -10.755 -19.242 1.00 96.81 93 GLN A O 1
ATOM 756 N N . GLY A 1 94 ? 3.157 -10.281 -18.130 1.00 95.19 94 GLY A N 1
ATOM 757 C CA . GLY A 1 94 ? 4.048 -11.071 -18.981 1.00 95.19 94 GLY A CA 1
ATOM 758 C C . GLY A 1 94 ? 4.651 -10.307 -20.162 1.00 95.19 94 GLY A C 1
ATOM 759 O O . GLY A 1 94 ? 5.301 -10.921 -21.006 1.00 95.19 94 GLY A O 1
ATOM 760 N N . THR A 1 95 ? 4.485 -8.981 -20.233 1.00 97.06 95 THR A N 1
ATOM 761 C CA . THR A 1 95 ? 5.164 -8.168 -21.255 1.00 97.06 95 THR A CA 1
ATOM 762 C C . THR A 1 95 ? 6.666 -8.197 -20.997 1.00 97.06 95 THR A C 1
ATOM 764 O O . THR A 1 95 ? 7.115 -7.867 -19.898 1.00 97.06 95 THR A O 1
ATOM 767 N N . LEU A 1 96 ? 7.466 -8.556 -22.003 1.00 96.62 96 LEU A N 1
ATOM 768 C CA . LEU A 1 96 ? 8.920 -8.508 -21.868 1.00 96.62 96 LEU A CA 1
ATOM 769 C C . LEU A 1 96 ? 9.379 -7.052 -21.752 1.00 96.62 96 LEU A C 1
ATOM 771 O O . LEU A 1 96 ? 8.882 -6.170 -22.449 1.00 96.62 96 LEU A O 1
ATOM 775 N N . GLN A 1 97 ? 10.394 -6.802 -20.926 1.00 96.75 97 GLN A N 1
ATOM 776 C CA . GLN A 1 97 ? 10.927 -5.456 -20.691 1.00 96.75 97 GLN A CA 1
ATOM 777 C C . GLN A 1 97 ? 11.289 -4.705 -21.988 1.00 96.75 97 GLN A C 1
ATOM 779 O O . GLN A 1 97 ? 11.058 -3.500 -22.085 1.00 96.75 97 GLN A O 1
ATOM 784 N N . LYS A 1 98 ? 11.807 -5.419 -22.996 1.00 96.94 98 LYS A N 1
ATOM 785 C CA . LYS A 1 98 ? 12.156 -4.868 -24.317 1.00 96.94 98 LYS A CA 1
ATOM 786 C C . LYS A 1 98 ? 10.952 -4.381 -25.136 1.00 96.94 98 LYS A C 1
ATOM 788 O O . LYS A 1 98 ? 11.130 -3.540 -26.010 1.00 96.94 98 LYS A O 1
ATOM 793 N N . ASP A 1 99 ? 9.752 -4.879 -24.837 1.00 97.38 99 ASP A N 1
ATOM 794 C CA . ASP A 1 99 ? 8.521 -4.604 -25.587 1.00 97.38 99 ASP A CA 1
ATOM 795 C C . ASP A 1 99 ? 7.671 -3.497 -24.935 1.00 97.38 99 ASP A C 1
ATOM 797 O O . ASP A 1 99 ? 6.829 -2.886 -25.594 1.00 97.38 99 ASP A O 1
ATOM 801 N N . ILE A 1 100 ? 7.936 -3.161 -23.666 1.00 97.94 100 ILE A N 1
ATOM 802 C CA . ILE A 1 100 ? 7.276 -2.063 -22.934 1.00 97.94 100 ILE A CA 1
ATOM 803 C C . ILE A 1 100 ? 7.351 -0.711 -23.675 1.00 97.94 100 ILE A C 1
ATOM 805 O O . ILE A 1 100 ? 6.323 -0.031 -23.744 1.00 97.94 100 ILE A O 1
ATOM 809 N N . PRO A 1 101 ? 8.492 -0.301 -24.273 1.00 98.00 101 PRO A N 1
ATOM 810 C CA . PRO A 1 101 ? 8.574 0.912 -25.091 1.00 98.00 101 PRO A CA 1
ATOM 811 C C . PRO A 1 101 ? 7.468 1.045 -26.141 1.00 98.00 101 PRO A C 1
ATOM 813 O O . PRO A 1 101 ? 6.913 2.131 -26.307 1.00 98.00 101 PRO A O 1
ATOM 816 N N . ASN A 1 102 ? 7.099 -0.054 -26.807 1.00 97.56 102 ASN A N 1
ATOM 817 C CA . ASN A 1 102 ? 6.077 -0.040 -27.854 1.00 97.56 102 ASN A CA 1
ATOM 818 C C . ASN A 1 102 ? 4.707 0.339 -27.278 1.00 97.56 102 ASN A C 1
ATOM 820 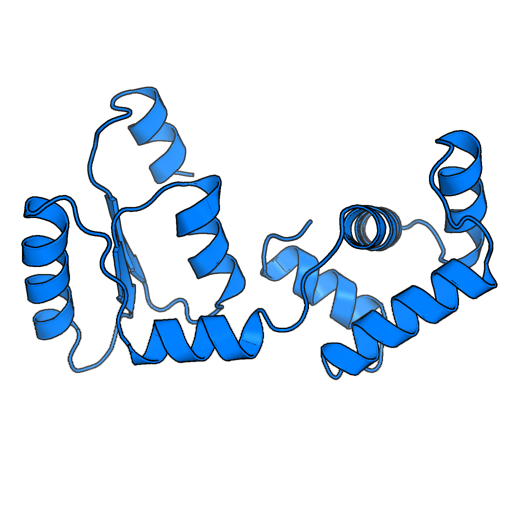O O . ASN A 1 102 ? 4.025 1.204 -27.829 1.00 97.56 102 ASN A O 1
ATOM 824 N N . TYR A 1 103 ? 4.338 -0.241 -26.130 1.00 97.75 103 TYR A N 1
ATOM 825 C CA . TYR A 1 103 ? 3.101 0.106 -25.429 1.00 97.75 103 TYR A CA 1
ATOM 826 C C . TYR A 1 103 ? 3.089 1.581 -25.012 1.00 97.75 103 TYR A C 1
ATOM 828 O O . TYR A 1 103 ? 2.099 2.284 -25.225 1.00 97.75 103 TYR A O 1
ATOM 836 N N . LEU A 1 104 ? 4.193 2.073 -24.441 1.00 97.81 104 LEU A N 1
ATOM 837 C CA . LEU A 1 104 ? 4.295 3.461 -23.986 1.00 97.81 104 LEU A CA 1
ATOM 838 C C . LEU A 1 104 ? 4.140 4.447 -25.153 1.00 97.81 104 LEU A C 1
ATOM 840 O O . LEU A 1 104 ? 3.398 5.421 -25.035 1.00 97.81 104 LEU A O 1
ATOM 844 N N . GLN A 1 105 ? 4.765 4.168 -26.302 1.00 97.25 105 GLN A N 1
ATOM 845 C CA . GLN A 1 105 ? 4.645 4.994 -27.508 1.00 97.25 105 GLN A CA 1
ATOM 846 C C . GLN A 1 105 ? 3.216 5.021 -28.054 1.00 97.25 105 GLN A C 1
ATOM 848 O O . GLN A 1 105 ? 2.680 6.102 -28.302 1.00 97.25 105 GLN A O 1
ATOM 853 N N . GLN A 1 106 ? 2.584 3.852 -28.194 1.00 97.25 106 GLN A N 1
ATOM 854 C CA . GLN A 1 106 ? 1.206 3.736 -28.687 1.00 97.25 106 GLN A CA 1
ATOM 855 C C . GLN A 1 106 ? 0.217 4.505 -27.805 1.00 97.25 106 GLN A C 1
ATOM 857 O O . GLN A 1 106 ? -0.693 5.158 -28.311 1.00 97.25 106 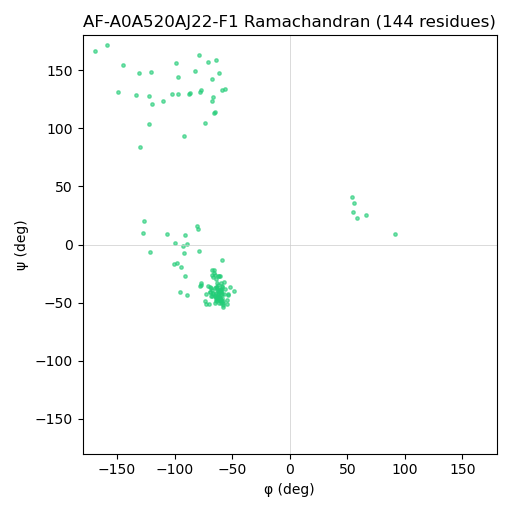GLN A O 1
ATOM 862 N N . ASN A 1 107 ? 0.446 4.500 -26.491 1.00 97.06 107 ASN A N 1
ATOM 863 C CA . ASN A 1 107 ? -0.394 5.190 -25.516 1.00 97.06 107 ASN A CA 1
ATOM 864 C C . ASN A 1 107 ? 0.060 6.632 -25.219 1.00 97.06 107 ASN A C 1
ATOM 866 O O . ASN A 1 107 ? -0.482 7.271 -24.320 1.00 97.06 107 ASN A O 1
ATOM 870 N N . LYS A 1 108 ? 1.039 7.169 -25.965 1.00 96.56 108 LYS A N 1
ATOM 871 C CA . LYS A 1 108 ? 1.597 8.527 -25.790 1.00 96.56 108 LYS A CA 1
ATOM 872 C C . LYS A 1 108 ? 2.121 8.806 -24.369 1.00 96.56 108 LYS A C 1
ATOM 874 O O . LYS A 1 108 ? 2.164 9.958 -23.936 1.00 96.56 108 LYS A O 1
ATOM 879 N N . ILE A 1 109 ? 2.561 7.769 -23.661 1.00 96.12 109 ILE A N 1
ATOM 880 C CA . ILE A 1 109 ? 3.158 7.854 -22.325 1.00 96.12 109 ILE A CA 1
ATOM 881 C C . ILE A 1 109 ? 4.656 8.125 -22.487 1.00 96.12 109 ILE A C 1
ATOM 883 O O . ILE A 1 109 ? 5.334 7.444 -23.253 1.00 96.12 109 ILE A O 1
ATOM 887 N N . LYS A 1 110 ? 5.187 9.130 -21.782 1.00 94.62 110 LYS A N 1
ATOM 888 C CA . LYS A 1 110 ? 6.607 9.508 -21.835 1.00 94.62 110 LYS A CA 1
ATOM 889 C C . LYS A 1 110 ? 7.263 9.416 -20.452 1.00 94.62 110 LYS A C 1
ATOM 891 O O . LYS A 1 110 ? 6.595 9.722 -19.467 1.00 94.62 110 LYS A O 1
ATOM 896 N N . PRO A 1 111 ? 8.569 9.096 -20.383 1.00 95.88 111 PRO A N 1
ATOM 897 C CA . PRO A 1 111 ? 9.450 8.724 -21.501 1.00 95.88 111 PRO A CA 1
ATOM 898 C C . PRO A 1 111 ? 9.124 7.325 -22.060 1.00 95.88 111 PRO A C 1
ATOM 900 O O . PRO A 1 111 ? 8.528 6.519 -21.369 1.00 95.88 111 PRO A O 1
ATOM 903 N N . ALA A 1 112 ? 9.485 7.037 -23.314 1.00 95.62 112 ALA A N 1
ATOM 904 C CA . ALA A 1 112 ? 9.109 5.777 -23.980 1.00 95.62 112 ALA A CA 1
ATOM 905 C C . ALA A 1 112 ? 10.295 5.012 -24.592 1.00 95.62 112 ALA A C 1
ATOM 907 O O . ALA A 1 112 ? 10.101 4.089 -25.376 1.00 95.62 112 ALA A O 1
ATOM 908 N N . GLY A 1 113 ? 11.532 5.426 -24.301 1.00 96.81 113 GLY A N 1
ATOM 909 C CA . GLY A 1 113 ? 12.733 4.742 -24.780 1.00 96.81 113 GLY A CA 1
ATOM 910 C C . GLY A 1 113 ? 13.087 3.541 -23.904 1.00 96.81 113 GLY A C 1
ATOM 911 O O . GLY A 1 113 ? 12.880 3.583 -22.691 1.00 96.81 113 GLY A O 1
ATOM 912 N N . LEU A 1 114 ? 13.689 2.504 -24.494 1.00 97.12 114 LEU A N 1
ATOM 913 C CA . LEU A 1 114 ? 14.124 1.306 -23.762 1.00 97.12 114 LEU A CA 1
ATOM 914 C C . LEU A 1 114 ? 15.050 1.648 -22.586 1.00 97.12 114 LEU A C 1
ATOM 916 O O . LEU A 1 114 ? 14.781 1.247 -21.457 1.00 97.12 114 LEU A O 1
ATOM 920 N N . SER A 1 115 ? 16.058 2.493 -22.823 1.00 97.38 115 SER A N 1
ATOM 921 C CA . SER A 1 115 ? 16.971 2.950 -21.766 1.00 97.38 115 SER A CA 1
ATOM 922 C C . SER A 1 115 ? 16.241 3.684 -20.634 1.00 97.38 115 SER A C 1
ATOM 924 O O . SER A 1 115 ? 16.625 3.578 -19.472 1.00 97.38 115 SER A O 1
ATOM 926 N N . SER A 1 116 ? 15.165 4.417 -20.937 1.00 96.69 116 SER A N 1
ATOM 927 C CA . SER A 1 116 ? 14.364 5.098 -19.914 1.00 96.69 116 SER A CA 1
ATOM 928 C C . SER A 1 116 ? 13.591 4.105 -19.044 1.00 96.69 116 SER A C 1
ATOM 930 O O . SER A 1 116 ? 13.537 4.282 -17.829 1.00 96.69 116 SER A O 1
ATOM 932 N N . VAL A 1 117 ? 13.027 3.054 -19.648 1.00 97.88 117 VAL A N 1
ATOM 933 C CA . VAL A 1 117 ? 12.347 1.963 -18.929 1.00 97.88 117 VAL A CA 1
ATOM 934 C C . VAL A 1 117 ? 13.341 1.199 -18.050 1.00 97.88 117 VAL A C 1
ATOM 936 O O . VAL A 1 117 ? 13.086 1.005 -16.864 1.00 97.88 117 VAL A O 1
ATOM 939 N N . GLU A 1 118 ? 14.502 0.834 -18.598 1.00 97.62 118 GLU A N 1
ATOM 940 C CA . GLU A 1 118 ? 15.590 0.156 -17.879 1.00 97.62 118 GLU A CA 1
ATOM 941 C C . GLU A 1 118 ? 16.086 0.952 -16.677 1.00 97.62 118 GLU A C 1
ATOM 943 O O . GLU A 1 118 ? 16.145 0.422 -15.567 1.00 97.62 118 GLU A O 1
ATOM 948 N N . LYS A 1 119 ? 16.401 2.238 -16.880 1.00 97.44 119 LYS A N 1
ATOM 949 C CA . LYS A 1 119 ? 16.838 3.125 -15.799 1.00 97.44 119 LYS A CA 1
ATOM 950 C C . LYS A 1 119 ? 15.771 3.235 -14.721 1.00 97.44 119 LYS A C 1
ATOM 952 O O . LYS A 1 119 ? 16.105 3.156 -13.544 1.00 97.44 119 LYS A O 1
ATOM 957 N N . ARG A 1 120 ? 14.494 3.358 -15.102 1.00 96.88 120 ARG A N 1
ATOM 958 C CA . ARG A 1 120 ? 13.416 3.480 -14.119 1.00 96.88 120 ARG A CA 1
ATOM 959 C C . ARG A 1 120 ? 13.224 2.200 -13.306 1.00 96.88 120 ARG A C 1
ATOM 961 O O . ARG A 1 120 ? 13.136 2.285 -12.086 1.00 96.88 120 ARG A O 1
ATOM 968 N N . LEU A 1 121 ? 13.236 1.031 -13.949 1.00 97.06 121 LEU A N 1
ATOM 969 C CA . LEU A 1 121 ? 13.240 -0.268 -13.262 1.00 97.06 121 LEU A CA 1
ATOM 970 C C . LEU A 1 121 ? 14.457 -0.438 -12.350 1.00 97.06 121 LEU A C 1
ATOM 972 O O . LEU A 1 121 ? 14.326 -0.973 -11.253 1.00 97.06 121 LEU A O 1
ATOM 976 N N . GLY A 1 122 ? 15.628 0.039 -12.779 1.00 96.12 122 GLY A N 1
ATOM 977 C CA . GLY A 1 122 ? 16.831 0.108 -11.952 1.00 96.12 122 GLY A CA 1
ATOM 978 C C . GLY A 1 122 ? 16.615 0.925 -10.681 1.00 96.12 122 GLY A C 1
ATOM 979 O O . GLY A 1 122 ? 16.803 0.395 -9.593 1.00 96.12 122 GLY A O 1
ATOM 980 N N . SER A 1 123 ? 16.135 2.165 -10.803 1.00 94.00 123 SER A N 1
ATOM 981 C CA . SER A 1 123 ? 15.890 3.041 -9.650 1.00 94.00 123 SER A CA 1
ATOM 982 C C . SER A 1 123 ? 14.828 2.496 -8.690 1.00 94.00 123 SER A C 1
ATOM 984 O O . SER A 1 123 ? 14.989 2.621 -7.481 1.00 94.00 123 SER A O 1
ATOM 986 N N . MET A 1 124 ? 13.756 1.879 -9.205 1.00 93.44 124 MET A N 1
ATOM 987 C CA . MET A 1 124 ? 12.741 1.224 -8.365 1.00 93.44 124 MET A CA 1
ATOM 988 C C . MET A 1 124 ? 13.334 0.070 -7.558 1.00 93.44 124 MET A C 1
ATOM 990 O O . MET A 1 124 ? 13.065 -0.063 -6.368 1.00 93.44 124 MET A O 1
ATOM 994 N N . ARG A 1 125 ? 14.150 -0.764 -8.213 1.00 93.19 125 ARG A N 1
ATOM 995 C CA . ARG A 1 125 ? 14.839 -1.879 -7.562 1.00 93.19 125 ARG A CA 1
ATOM 996 C C . ARG A 1 125 ? 15.829 -1.394 -6.513 1.00 93.19 125 ARG A C 1
ATOM 998 O O . ARG A 1 125 ? 15.821 -1.923 -5.415 1.00 93.19 125 ARG A O 1
ATOM 1005 N N . GLU A 1 126 ? 16.631 -0.383 -6.825 1.00 87.69 126 GLU A N 1
ATOM 1006 C CA . GLU A 1 126 ? 17.613 0.185 -5.898 1.00 87.69 126 GLU A CA 1
ATOM 1007 C C . GLU A 1 126 ? 16.943 0.756 -4.644 1.00 87.69 126 GLU A C 1
ATOM 1009 O O . GLU A 1 126 ? 17.324 0.409 -3.531 1.00 87.69 126 GLU A O 1
ATOM 1014 N N . ALA A 1 127 ? 15.890 1.555 -4.814 1.00 84.12 127 ALA A N 1
ATOM 1015 C CA . ALA A 1 127 ? 15.197 2.180 -3.692 1.00 84.12 127 ALA A CA 1
ATOM 1016 C C . ALA A 1 127 ? 14.450 1.189 -2.782 1.00 84.12 127 ALA A C 1
ATOM 1018 O O . ALA A 1 127 ? 14.165 1.510 -1.631 1.00 84.12 127 ALA A O 1
ATOM 1019 N N . LEU A 1 128 ? 14.116 0.003 -3.297 1.00 82.94 128 LEU A N 1
ATOM 1020 C CA . LEU A 1 128 ? 13.455 -1.073 -2.554 1.00 82.94 128 LEU A CA 1
ATOM 1021 C C . LEU A 1 128 ? 14.404 -2.237 -2.232 1.00 82.94 128 LEU A C 1
ATOM 1023 O O . LEU A 1 128 ? 13.951 -3.281 -1.769 1.00 82.94 128 LEU A O 1
ATOM 1027 N N . GLU A 1 129 ? 15.706 -2.060 -2.481 1.00 85.62 129 GLU A N 1
ATOM 1028 C CA . GLU A 1 129 ? 16.765 -3.042 -2.221 1.00 85.62 129 GLU A CA 1
ATOM 1029 C C . GLU A 1 129 ? 16.534 -4.408 -2.905 1.00 85.62 129 GLU A C 1
ATOM 1031 O O . GLU A 1 129 ? 16.884 -5.473 -2.392 1.00 85.62 129 GLU A O 1
ATOM 1036 N N . PHE A 1 130 ? 15.955 -4.395 -4.106 1.00 89.81 130 PHE A N 1
ATOM 1037 C CA . PHE A 1 130 ? 15.720 -5.585 -4.918 1.00 89.81 130 PHE A CA 1
ATOM 1038 C C . PHE A 1 130 ? 16.808 -5.808 -5.964 1.00 89.81 130 PHE A C 1
ATOM 1040 O O . PHE A 1 130 ? 17.299 -4.896 -6.622 1.00 89.81 130 PHE A O 1
ATOM 1047 N N . SER A 1 131 ? 17.125 -7.078 -6.201 1.00 90.81 131 SER A N 1
ATOM 1048 C CA . SER A 1 131 ? 18.083 -7.482 -7.236 1.00 90.81 131 SER A CA 1
ATOM 1049 C C . SER A 1 131 ? 17.408 -7.755 -8.582 1.00 90.81 131 SER A C 1
ATOM 1051 O O . SER A 1 131 ? 18.019 -7.581 -9.637 1.00 90.81 131 SER A O 1
ATOM 1053 N N . LYS A 1 132 ? 16.128 -8.142 -8.565 1.00 95.12 132 LYS A N 1
ATOM 1054 C CA . LYS A 1 132 ? 15.399 -8.694 -9.713 1.00 95.12 132 LYS A CA 1
ATOM 1055 C C . LYS A 1 132 ? 14.047 -8.013 -9.929 1.00 95.12 132 LYS A C 1
ATOM 1057 O O . LYS A 1 132 ? 13.390 -7.619 -8.967 1.00 95.12 132 LYS A O 1
ATOM 1062 N N . ASN A 1 133 ? 13.612 -7.901 -11.185 1.00 96.00 133 ASN A N 1
ATOM 1063 C CA . ASN A 1 133 ? 12.311 -7.305 -11.516 1.00 96.00 133 ASN A CA 1
ATOM 1064 C C . ASN A 1 133 ? 11.150 -8.168 -10.999 1.00 96.00 133 ASN A C 1
ATOM 1066 O O . ASN A 1 133 ? 10.102 -7.641 -10.651 1.00 96.00 133 ASN A O 1
ATOM 1070 N N . GLU A 1 134 ? 11.341 -9.481 -10.881 1.00 96.12 134 GLU A N 1
ATOM 1071 C CA . GLU A 1 134 ? 10.356 -10.406 -10.322 1.00 96.12 134 GLU A CA 1
ATOM 1072 C C . GLU A 1 134 ? 10.067 -10.099 -8.847 1.00 96.12 134 GLU A C 1
ATOM 1074 O O . GLU A 1 134 ? 8.919 -10.181 -8.423 1.00 96.12 134 GLU A O 1
ATOM 1079 N N . GLN A 1 135 ? 11.086 -9.688 -8.079 1.00 92.56 135 GLN A N 1
ATOM 1080 C CA . GLN A 1 135 ? 10.917 -9.253 -6.687 1.00 92.56 135 GLN A CA 1
ATOM 1081 C C . GLN A 1 135 ? 10.114 -7.952 -6.618 1.00 92.56 135 GLN A C 1
ATOM 1083 O O . GLN A 1 135 ? 9.212 -7.838 -5.796 1.00 92.56 135 GLN A O 1
ATOM 1088 N N . LEU A 1 136 ? 10.397 -7.011 -7.526 1.00 92.94 136 LEU A N 1
ATOM 1089 C CA . LEU A 1 136 ? 9.641 -5.765 -7.648 1.00 92.94 136 LEU A CA 1
ATOM 1090 C C . LEU A 1 136 ? 8.168 -6.033 -7.998 1.00 92.94 136 LEU A C 1
ATOM 1092 O O . LEU A 1 136 ? 7.279 -5.475 -7.366 1.00 92.94 136 LEU A O 1
ATOM 1096 N N . VAL A 1 137 ? 7.897 -6.918 -8.962 1.00 95.56 137 VAL A N 1
ATOM 1097 C CA . VAL A 1 137 ? 6.527 -7.299 -9.347 1.00 95.56 137 VAL A CA 1
ATOM 1098 C C . VAL A 1 137 ? 5.802 -8.010 -8.204 1.00 95.56 137 VAL A C 1
ATOM 1100 O O . VAL A 1 137 ? 4.649 -7.682 -7.932 1.00 95.56 137 VAL A O 1
ATOM 1103 N N . ALA A 1 138 ? 6.454 -8.967 -7.534 1.00 90.00 138 ALA A N 1
ATOM 1104 C CA . ALA A 1 138 ? 5.877 -9.676 -6.392 1.00 90.00 138 ALA A CA 1
ATOM 1105 C C . ALA A 1 138 ? 5.533 -8.703 -5.260 1.00 90.00 138 ALA A C 1
ATOM 1107 O O . ALA A 1 138 ? 4.396 -8.688 -4.797 1.00 90.00 138 ALA A O 1
ATOM 1108 N N . TYR A 1 139 ? 6.467 -7.812 -4.912 1.00 84.88 139 TYR A N 1
ATOM 1109 C CA . TYR A 1 139 ? 6.228 -6.732 -3.963 1.00 84.88 139 TYR A CA 1
ATOM 1110 C C . TYR A 1 139 ? 5.019 -5.891 -4.380 1.00 84.88 139 TYR A C 1
ATOM 1112 O O . TYR A 1 139 ? 4.091 -5.735 -3.602 1.00 84.88 139 TYR A O 1
ATOM 1120 N N . CYS A 1 140 ? 4.945 -5.402 -5.618 1.00 86.62 140 CYS A N 1
ATOM 1121 C CA . CYS A 1 140 ? 3.815 -4.564 -6.020 1.00 86.62 140 CYS A CA 1
ATOM 1122 C C . CYS A 1 140 ? 2.454 -5.284 -5.951 1.00 86.62 140 CYS A C 1
ATOM 1124 O O . CYS A 1 140 ? 1.477 -4.642 -5.570 1.00 86.62 140 CYS A O 1
ATOM 1126 N N . LYS A 1 141 ? 2.389 -6.592 -6.244 1.00 83.38 141 LYS A N 1
ATOM 1127 C CA . LYS A 1 141 ? 1.161 -7.399 -6.101 1.00 83.38 141 LYS A CA 1
ATOM 1128 C C . LYS A 1 141 ? 0.778 -7.618 -4.640 1.00 83.38 141 LYS A C 1
ATOM 1130 O O . LYS A 1 141 ? -0.349 -7.334 -4.244 1.00 83.38 141 LYS A O 1
ATOM 1135 N N . ASP A 1 142 ? 1.724 -8.085 -3.830 1.00 77.25 142 ASP A N 1
ATOM 1136 C CA . ASP A 1 142 ? 1.497 -8.398 -2.414 1.00 77.25 142 ASP A CA 1
ATOM 1137 C C . ASP A 1 142 ? 1.085 -7.150 -1.614 1.00 77.25 142 ASP A C 1
ATOM 1139 O O . ASP A 1 142 ? 0.387 -7.235 -0.604 1.00 77.25 142 ASP A O 1
ATOM 1143 N N . PHE A 1 143 ? 1.513 -5.975 -2.079 1.00 68.75 143 PHE A N 1
ATOM 1144 C CA . PHE A 1 143 ? 1.305 -4.679 -1.441 1.00 68.75 143 PHE A CA 1
ATOM 1145 C C . PHE A 1 143 ? 0.140 -3.887 -2.075 1.00 68.75 143 PHE A C 1
ATOM 1147 O O . PHE A 1 143 ? -0.155 -2.781 -1.623 1.00 68.75 143 PHE A O 1
ATOM 1154 N N . GLY A 1 144 ? -0.553 -4.446 -3.078 1.00 70.19 144 GLY A N 1
ATOM 1155 C CA . GLY A 1 144 ? -1.732 -3.843 -3.716 1.00 70.19 144 GLY A CA 1
ATOM 1156 C C . GLY A 1 144 ? -1.448 -2.558 -4.502 1.00 70.19 144 GLY A C 1
ATOM 1157 O O . GLY A 1 144 ? -2.331 -1.710 -4.629 1.00 70.19 144 GLY A O 1
ATOM 1158 N N . ILE A 1 145 ? -0.212 -2.393 -4.980 1.00 80.88 145 ILE A N 1
ATOM 1159 C CA . ILE A 1 145 ? 0.203 -1.292 -5.863 1.00 80.88 145 ILE A CA 1
ATOM 1160 C C . ILE A 1 145 ? -0.272 -1.561 -7.300 1.00 80.88 145 ILE A C 1
ATOM 1162 O O . ILE A 1 145 ? -0.605 -0.615 -8.017 1.00 80.88 145 ILE A O 1
ATOM 1166 N N . ILE A 1 146 ? -0.308 -2.842 -7.697 1.00 82.81 146 ILE A N 1
ATOM 1167 C CA . ILE A 1 146 ? -0.860 -3.356 -8.964 1.00 82.81 146 ILE A CA 1
ATOM 1168 C C . ILE A 1 146 ? -1.764 -4.564 -8.728 1.00 82.81 146 ILE A C 1
ATOM 1170 O O . ILE A 1 146 ? -1.587 -5.235 -7.685 1.00 82.81 146 ILE A O 1
#

Nearest PDB structures (foldseek):
  5vxn-assembly2_C  TM=6.898E-01  e=4.698E-06  Escherichia coli K-12
  5e9w-assembly2_B  TM=4.415E-01  e=7.017E+00  Homo sapiens
  2fpo-assembly1_A  TM=3.118E-01  e=5.179E+00  Escherichia coli K-12